Protein AF-C5C1Q8-F1 (afdb_monomer_lite)

pLDDT: mean 80.04, std 15.02, range [38.69, 93.94]

Secondary structure (DSSP, 8-state):
---------SHHHHHHHHHHHHHHHHHHHHHHTHHHHHTT-S-HHHHHHHHHHHHH-HHHHHHHHHHHHHHHHHHHHT-----HHHHHHHHHHHHHS------PPP-

Structure (mmCIF, N/CA/C/O backbone):
data_AF-C5C1Q8-F1
#
_entry.id   AF-C5C1Q8-F1
#
loop_
_atom_site.group_PDB
_atom_site.id
_atom_site.type_symbol
_atom_site.label_atom_id
_atom_site.label_alt_id
_atom_site.label_comp_id
_atom_site.label_asym_id
_atom_site.label_entity_id
_atom_site.label_seq_id
_atom_site.pdbx_PDB_ins_code
_atom_site.Cartn_x
_atom_site.Cartn_y
_atom_site.Cartn_z
_atom_site.occupancy
_atom_site.B_iso_or_equiv
_atom_site.auth_seq_id
_atom_site.auth_comp_id
_atom_site.auth_asym_id
_atom_site.auth_atom_id
_at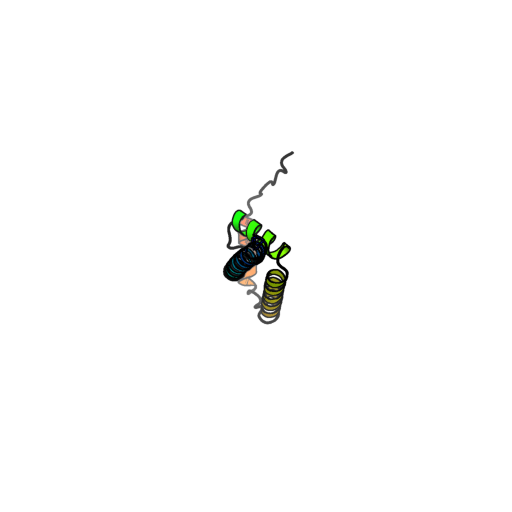om_site.pdbx_PDB_model_num
ATOM 1 N N . MET A 1 1 ? 48.022 -21.053 -45.853 1.00 38.69 1 MET A N 1
ATOM 2 C CA . MET A 1 1 ? 47.145 -19.954 -46.302 1.00 38.69 1 MET A CA 1
ATOM 3 C C . MET A 1 1 ? 45.974 -19.896 -45.348 1.00 38.69 1 MET A C 1
ATOM 5 O O . MET A 1 1 ? 45.381 -20.928 -45.069 1.00 38.69 1 MET A O 1
ATOM 9 N N . SER A 1 2 ? 45.788 -18.724 -44.757 1.00 44.97 2 SER A N 1
ATOM 10 C CA . SER A 1 2 ? 44.978 -18.449 -43.576 1.00 44.97 2 SER A CA 1
ATOM 11 C C . SER A 1 2 ? 43.494 -18.320 -43.901 1.00 44.97 2 SER A C 1
ATOM 13 O O . SER A 1 2 ? 43.140 -17.641 -44.859 1.00 44.97 2 SER A O 1
ATOM 15 N N . THR A 1 3 ? 42.646 -18.825 -43.013 1.00 54.03 3 THR A N 1
ATOM 16 C CA . THR A 1 3 ? 41.419 -18.114 -42.639 1.00 54.03 3 THR A CA 1
ATOM 17 C C . THR A 1 3 ? 41.381 -18.047 -41.113 1.00 54.03 3 THR A C 1
ATOM 19 O O . THR A 1 3 ? 41.427 -19.105 -40.476 1.00 54.03 3 THR A O 1
ATOM 22 N N . PRO A 1 4 ? 41.376 -16.846 -40.514 1.00 53.03 4 PRO A N 1
ATOM 23 C CA . PRO A 1 4 ? 41.256 -16.688 -39.076 1.00 53.03 4 PRO A CA 1
ATOM 24 C C . PRO A 1 4 ? 39.827 -17.007 -38.630 1.00 53.03 4 PRO A C 1
ATOM 26 O O . PRO A 1 4 ? 38.844 -16.746 -39.323 1.00 53.03 4 PRO A O 1
ATOM 29 N N . ARG A 1 5 ? 39.757 -17.640 -37.465 1.00 51.28 5 ARG A N 1
ATOM 30 C CA . ARG A 1 5 ? 38.553 -17.919 -36.696 1.00 51.28 5 ARG A CA 1
ATOM 31 C C . ARG A 1 5 ? 38.362 -16.729 -35.762 1.00 51.28 5 ARG A C 1
ATOM 33 O O . ARG A 1 5 ? 38.921 -16.744 -34.674 1.00 51.28 5 ARG A O 1
ATOM 40 N N . ASP A 1 6 ? 37.610 -15.723 -36.189 1.00 46.41 6 ASP A N 1
ATOM 41 C CA . ASP A 1 6 ? 37.227 -14.607 -35.323 1.00 46.41 6 ASP A CA 1
ATOM 42 C C . ASP A 1 6 ? 35.779 -14.813 -34.873 1.00 46.41 6 ASP A C 1
ATOM 44 O O . ASP A 1 6 ? 34.823 -14.637 -35.628 1.00 46.41 6 ASP A O 1
ATOM 48 N N . GLY A 1 7 ? 35.655 -15.308 -33.640 1.00 48.75 7 GLY A N 1
ATOM 49 C CA . GLY A 1 7 ? 34.397 -15.455 -32.925 1.00 48.75 7 GLY A CA 1
ATOM 50 C C . GLY A 1 7 ? 33.876 -14.088 -32.503 1.00 48.75 7 GLY A C 1
ATOM 51 O O . GLY A 1 7 ? 34.465 -13.426 -31.657 1.00 48.75 7 GLY A O 1
ATOM 52 N N . ALA A 1 8 ? 32.761 -13.684 -33.097 1.00 48.38 8 ALA A N 1
ATOM 53 C CA . ALA A 1 8 ? 31.908 -12.613 -32.609 1.00 48.38 8 ALA A CA 1
ATOM 54 C C . ALA A 1 8 ? 30.585 -13.272 -32.196 1.00 48.38 8 ALA A C 1
ATOM 56 O O . ALA A 1 8 ? 29.750 -13.564 -33.050 1.00 48.38 8 ALA A O 1
ATOM 57 N N . GLY A 1 9 ? 30.434 -13.613 -30.916 1.00 49.19 9 GLY A N 1
ATOM 58 C CA . GLY A 1 9 ? 29.230 -14.308 -30.440 1.00 49.19 9 GLY A CA 1
ATOM 59 C C . GLY A 1 9 ? 29.115 -14.544 -28.933 1.00 49.19 9 GLY A C 1
ATOM 60 O O . GLY A 1 9 ? 28.042 -14.936 -28.485 1.00 49.19 9 GLY A O 1
ATOM 61 N N . ASP A 1 10 ? 30.162 -14.282 -28.144 1.00 50.12 10 ASP A N 1
ATOM 62 C CA . ASP A 1 10 ? 30.193 -14.667 -26.723 1.00 50.12 10 ASP A CA 1
ATOM 63 C C . ASP A 1 10 ? 29.911 -13.496 -25.749 1.00 50.12 10 ASP A C 1
ATOM 65 O O . ASP A 1 10 ? 29.560 -13.720 -24.591 1.00 50.12 10 ASP A O 1
ATOM 69 N N . ASP A 1 11 ? 29.988 -12.240 -26.210 1.00 56.00 11 ASP A N 1
ATOM 70 C CA . ASP A 1 11 ? 29.839 -11.049 -25.353 1.00 56.00 11 ASP A CA 1
ATOM 71 C C . ASP A 1 11 ? 28.375 -10.627 -25.103 1.00 56.00 11 ASP A C 1
ATOM 73 O O . ASP A 1 11 ? 28.050 -10.076 -24.048 1.00 56.00 11 ASP A O 1
ATOM 77 N N . GLU A 1 12 ? 27.454 -10.907 -26.035 1.00 54.72 12 GLU A N 1
ATOM 78 C CA . GLU A 1 12 ? 26.036 -10.518 -25.903 1.00 54.72 12 GLU A CA 1
ATOM 79 C C . GLU A 1 12 ? 25.327 -11.328 -24.804 1.00 54.72 12 GLU A C 1
ATOM 81 O O . GLU A 1 12 ? 24.594 -10.778 -23.974 1.00 54.72 12 GLU A O 1
ATOM 86 N N . ALA A 1 13 ? 25.609 -12.633 -24.742 1.00 59.56 13 ALA A N 1
ATOM 87 C CA . ALA A 1 13 ? 25.057 -13.536 -23.736 1.00 59.56 13 ALA A CA 1
ATOM 88 C C . ALA A 1 13 ? 25.518 -13.167 -22.314 1.00 59.56 13 ALA A C 1
ATOM 90 O O . ALA A 1 13 ? 24.723 -13.203 -21.371 1.00 59.56 13 ALA A O 1
ATOM 91 N N . ALA A 1 14 ? 26.778 -12.747 -22.160 1.00 61.69 14 ALA A N 1
ATOM 92 C CA . ALA A 1 14 ? 27.324 -12.302 -20.881 1.00 61.69 14 ALA A CA 1
ATOM 93 C C . ALA A 1 14 ? 26.665 -10.998 -20.386 1.00 61.69 14 ALA A C 1
ATOM 95 O O . ALA A 1 14 ? 26.365 -10.862 -19.196 1.00 61.69 14 ALA A O 1
ATOM 96 N N . LEU A 1 15 ? 26.367 -10.059 -21.292 1.00 61.41 15 LEU A N 1
ATOM 97 C CA . LEU A 1 15 ? 25.714 -8.790 -20.954 1.00 61.41 15 LEU A CA 1
ATOM 98 C C . LEU A 1 15 ? 24.229 -8.969 -20.574 1.00 61.41 15 LEU A C 1
ATOM 100 O O . LEU A 1 15 ? 23.731 -8.305 -19.660 1.00 61.41 15 LEU A O 1
ATOM 104 N N . LEU A 1 16 ? 23.520 -9.890 -21.237 1.00 63.50 16 LEU A N 1
ATOM 105 C CA . LEU A 1 16 ? 22.146 -10.282 -20.892 1.00 63.50 16 LEU A CA 1
ATOM 106 C C . LEU A 1 16 ? 22.074 -10.961 -19.517 1.00 63.50 16 LEU A C 1
ATOM 108 O O . LEU A 1 16 ? 21.204 -10.621 -18.711 1.00 63.50 16 LEU A O 1
ATOM 112 N N . ALA A 1 17 ? 23.028 -11.846 -19.209 1.00 62.22 17 ALA A N 1
ATOM 113 C CA . ALA A 1 17 ? 23.128 -12.487 -17.902 1.00 62.22 17 ALA A CA 1
ATOM 114 C C . ALA A 1 17 ? 23.360 -11.455 -16.779 1.00 62.22 17 ALA A C 1
ATOM 116 O O . ALA A 1 17 ? 22.625 -11.448 -15.792 1.00 62.22 17 ALA A O 1
ATOM 117 N N . ALA A 1 18 ? 24.289 -10.510 -16.956 1.00 61.59 18 ALA A N 1
ATOM 118 C CA . ALA A 1 18 ? 24.556 -9.455 -15.972 1.00 61.59 18 ALA A CA 1
ATOM 119 C C . ALA A 1 18 ? 23.344 -8.533 -15.715 1.00 61.59 18 ALA A C 1
ATOM 121 O O . ALA A 1 18 ? 23.078 -8.149 -14.570 1.00 61.59 18 ALA A O 1
ATOM 122 N N . ARG A 1 19 ? 22.568 -8.210 -16.762 1.00 63.72 19 ARG A N 1
ATOM 123 C CA . ARG A 1 19 ? 21.310 -7.450 -16.636 1.00 63.72 19 ARG A CA 1
ATOM 124 C C . ARG A 1 19 ? 20.237 -8.241 -15.894 1.00 63.72 19 ARG A C 1
ATOM 126 O O . ARG A 1 19 ? 19.557 -7.665 -15.051 1.00 63.72 19 ARG A O 1
ATOM 133 N N . SER A 1 20 ? 20.111 -9.541 -16.164 1.00 61.31 20 SER A N 1
ATOM 134 C CA . SER A 1 20 ? 19.144 -10.402 -15.474 1.00 61.31 20 SER A CA 1
ATOM 135 C C . SER A 1 20 ? 19.452 -10.557 -13.979 1.00 61.31 20 SER A C 1
ATOM 137 O O . SER A 1 20 ? 18.538 -10.460 -13.166 1.00 61.31 20 SER A O 1
ATOM 139 N N . VAL A 1 21 ? 20.735 -10.659 -13.607 1.00 64.44 21 VAL A N 1
ATOM 140 C CA . VAL A 1 21 ? 21.179 -10.704 -12.202 1.00 64.44 21 VAL A CA 1
ATOM 141 C C . VAL A 1 21 ? 20.929 -9.370 -11.500 1.00 64.44 21 VAL A C 1
ATOM 143 O O . VAL A 1 21 ? 20.428 -9.343 -10.381 1.00 64.44 21 VAL A O 1
ATOM 146 N N . SER A 1 22 ? 21.213 -8.248 -12.166 1.00 63.38 22 SER A N 1
ATOM 147 C CA . SER A 1 22 ? 20.952 -6.917 -11.599 1.00 63.38 22 SER A CA 1
ATOM 148 C C . SER A 1 22 ? 19.453 -6.660 -11.408 1.00 63.38 22 SER A C 1
ATOM 150 O O . SER A 1 22 ? 19.055 -6.110 -10.384 1.00 63.38 22 SER A O 1
ATOM 152 N N . ALA A 1 23 ? 18.615 -7.103 -12.352 1.00 71.19 23 ALA A N 1
ATOM 153 C CA . ALA A 1 23 ? 17.161 -7.053 -12.221 1.00 71.19 23 ALA A CA 1
ATOM 154 C C . ALA A 1 23 ? 16.663 -7.943 -11.070 1.00 71.19 23 ALA A C 1
ATOM 156 O O . ALA A 1 23 ? 15.810 -7.515 -10.300 1.00 71.19 23 ALA A O 1
ATOM 157 N N . GLN A 1 24 ? 17.235 -9.138 -10.897 1.00 72.38 24 GLN A N 1
ATOM 158 C CA . GLN A 1 24 ? 16.918 -10.030 -9.776 1.00 72.38 24 GLN A CA 1
ATOM 159 C C . GLN A 1 24 ? 17.290 -9.409 -8.426 1.00 72.38 24 GLN A C 1
ATOM 161 O O . GLN A 1 24 ? 16.466 -9.421 -7.520 1.00 72.38 24 GLN A O 1
ATOM 166 N N . CYS A 1 25 ? 18.472 -8.796 -8.298 1.00 72.19 25 CYS A N 1
ATOM 167 C CA . CYS A 1 25 ? 18.852 -8.077 -7.079 1.00 72.19 25 CYS A CA 1
ATOM 168 C C . CYS A 1 25 ? 17.903 -6.908 -6.773 1.00 72.19 25 CYS A C 1
ATOM 170 O O . CYS A 1 25 ? 17.524 -6.725 -5.619 1.00 72.19 25 CYS A O 1
ATOM 172 N N . GLN A 1 26 ? 17.480 -6.154 -7.794 1.00 81.81 26 GLN A N 1
ATOM 173 C CA . GLN A 1 26 ? 16.517 -5.060 -7.628 1.00 81.81 26 GLN A CA 1
ATOM 174 C C . GLN A 1 26 ? 15.128 -5.562 -7.211 1.00 81.81 26 GLN A C 1
ATOM 176 O O . GLN A 1 26 ? 14.484 -4.922 -6.386 1.00 81.81 26 GLN A O 1
ATOM 181 N N . CYS A 1 27 ? 14.686 -6.716 -7.723 1.00 90.62 27 CYS A N 1
ATOM 182 C CA . CYS A 1 27 ? 13.424 -7.337 -7.311 1.00 90.62 27 CYS A CA 1
ATOM 183 C C . CYS A 1 27 ? 13.480 -7.816 -5.856 1.00 90.62 27 CYS A C 1
ATOM 185 O O . CYS A 1 27 ? 12.526 -7.615 -5.111 1.00 90.62 27 CYS A O 1
ATOM 187 N N . THR A 1 28 ? 14.592 -8.423 -5.428 1.00 89.38 28 THR A N 1
ATOM 188 C CA . THR A 1 28 ? 14.765 -8.852 -4.032 1.00 89.38 28 THR A CA 1
ATOM 189 C C . THR A 1 28 ? 14.714 -7.659 -3.080 1.00 89.38 28 THR A C 1
ATOM 191 O O . THR A 1 28 ? 13.954 -7.686 -2.118 1.00 89.38 28 THR A O 1
ATOM 194 N N . GLU A 1 29 ? 15.445 -6.581 -3.385 1.00 88.31 29 GLU A N 1
ATOM 195 C CA . GLU A 1 29 ? 15.414 -5.352 -2.580 1.00 88.31 29 GLU A CA 1
ATOM 196 C C . GLU A 1 29 ? 14.009 -4.722 -2.554 1.00 88.31 29 GLU A C 1
ATOM 198 O O . GLU A 1 29 ? 13.555 -4.238 -1.516 1.00 88.31 29 GLU A O 1
ATOM 203 N N . ALA A 1 30 ? 13.299 -4.742 -3.686 1.00 89.50 30 ALA A N 1
ATOM 204 C CA . ALA A 1 30 ? 11.934 -4.238 -3.776 1.00 89.50 30 ALA A CA 1
ATOM 205 C C . ALA A 1 30 ? 10.960 -5.025 -2.888 1.00 89.50 30 ALA A C 1
ATOM 207 O O . ALA A 1 30 ? 10.128 -4.421 -2.214 1.00 89.50 30 ALA A O 1
ATOM 208 N N . LEU A 1 31 ? 11.084 -6.354 -2.858 1.00 89.50 31 LEU A N 1
ATOM 209 C CA . LEU A 1 31 ? 10.263 -7.225 -2.016 1.00 89.50 31 LEU A CA 1
ATOM 210 C C . LEU A 1 31 ? 10.568 -7.038 -0.524 1.00 89.50 31 LEU A C 1
ATOM 212 O O . LEU A 1 31 ? 9.642 -7.001 0.277 1.00 89.50 31 LEU A O 1
ATOM 216 N N . GLU A 1 32 ? 11.835 -6.854 -0.147 1.00 91.31 32 GLU A N 1
ATOM 217 C CA . GLU A 1 32 ? 12.222 -6.571 1.245 1.00 91.31 32 GLU A CA 1
ATOM 218 C C . GLU A 1 32 ? 11.641 -5.246 1.762 1.00 91.31 32 GLU A C 1
ATOM 220 O O . GLU A 1 32 ? 11.309 -5.127 2.939 1.00 91.31 32 GLU A O 1
ATOM 225 N N . LYS A 1 33 ? 11.500 -4.246 0.883 1.00 91.19 33 LYS A N 1
ATOM 226 C CA . LYS A 1 33 ? 10.968 -2.913 1.220 1.00 91.19 33 LYS A CA 1
ATOM 227 C C . LYS A 1 33 ? 9.458 -2.774 1.016 1.00 91.19 33 LYS A C 1
ATOM 229 O O . LYS A 1 33 ? 8.898 -1.718 1.319 1.00 91.19 33 LYS A O 1
ATOM 234 N N . LEU A 1 34 ? 8.798 -3.807 0.497 1.00 92.50 34 LEU A N 1
ATOM 235 C CA . LEU A 1 34 ? 7.391 -3.761 0.115 1.00 92.50 34 LEU A CA 1
ATOM 236 C C . LEU A 1 34 ? 6.479 -3.483 1.315 1.00 92.50 34 LEU A C 1
ATOM 238 O O . LEU A 1 34 ? 5.616 -2.613 1.228 1.00 92.50 34 LEU A O 1
ATOM 242 N N . GLU A 1 35 ? 6.703 -4.144 2.452 1.00 91.56 35 GLU A N 1
ATOM 243 C CA . GLU A 1 35 ? 5.875 -3.951 3.650 1.00 91.56 35 GLU A CA 1
ATOM 244 C C . GLU A 1 35 ? 5.959 -2.505 4.167 1.00 91.56 35 GLU A C 1
ATOM 246 O O . GLU A 1 35 ? 4.936 -1.853 4.374 1.00 91.56 35 GLU A O 1
ATOM 251 N N . THR A 1 36 ? 7.177 -1.961 4.275 1.00 93.06 36 THR A N 1
ATOM 252 C CA . THR A 1 36 ? 7.431 -0.572 4.696 1.00 93.06 36 THR A CA 1
ATOM 253 C C . THR A 1 36 ? 6.784 0.439 3.749 1.00 93.06 36 THR A C 1
ATOM 255 O O . THR A 1 36 ? 6.274 1.476 4.178 1.00 93.06 36 THR A O 1
ATOM 258 N N . PHE A 1 37 ? 6.771 0.138 2.449 1.00 92.69 37 PHE A N 1
ATOM 259 C CA . PHE A 1 37 ? 6.069 0.942 1.456 1.00 92.69 37 PHE A CA 1
ATOM 260 C C . PHE A 1 37 ? 4.548 0.889 1.629 1.00 92.69 37 PHE A C 1
ATOM 262 O O . PHE A 1 37 ? 3.902 1.938 1.613 1.00 92.69 37 PHE A O 1
ATOM 269 N N . LEU A 1 38 ? 3.971 -0.299 1.840 1.00 91.00 38 LEU A N 1
ATOM 270 C CA . LEU A 1 38 ? 2.529 -0.465 2.052 1.00 91.00 38 LEU A CA 1
ATOM 271 C C . LEU A 1 38 ? 2.041 0.218 3.337 1.00 91.00 38 LEU A C 1
ATOM 273 O O . LEU A 1 38 ? 0.918 0.728 3.370 1.00 91.00 38 LEU A O 1
ATOM 277 N N . ASP A 1 39 ? 2.889 0.281 4.362 1.00 91.94 39 ASP A N 1
ATOM 278 C CA . ASP A 1 39 ? 2.604 0.970 5.624 1.00 91.94 39 ASP A CA 1
ATOM 279 C C . ASP A 1 39 ? 2.924 2.477 5.589 1.00 91.94 39 ASP A C 1
ATOM 28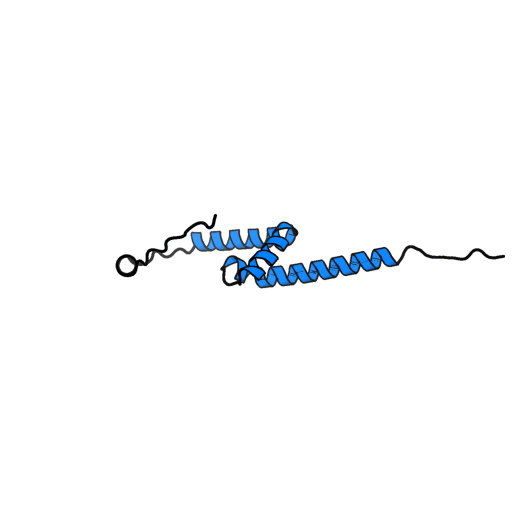1 O O . ASP A 1 39 ? 2.632 3.198 6.541 1.00 91.94 39 ASP A O 1
ATOM 285 N N . SER A 1 40 ? 3.413 2.996 4.453 1.00 90.06 40 SER A N 1
ATOM 286 C CA . SER A 1 40 ? 3.803 4.407 4.275 1.00 90.06 40 SER A CA 1
ATOM 287 C C 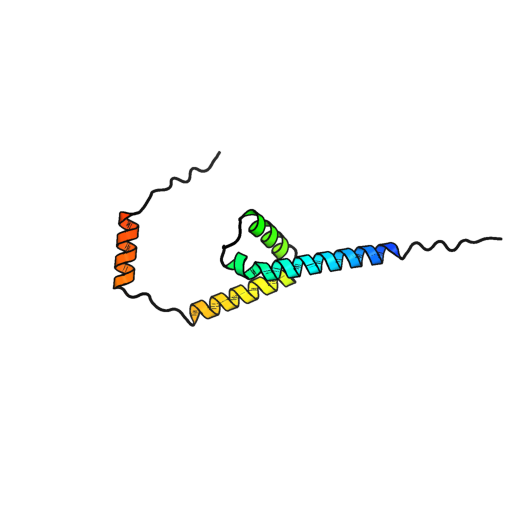. SER A 1 40 ? 4.891 4.872 5.255 1.00 90.06 40 SER A C 1
ATOM 289 O O . SER A 1 40 ? 4.967 6.050 5.598 1.00 90.06 40 SER A O 1
ATOM 291 N N . GLU A 1 41 ? 5.753 3.954 5.691 1.00 93.44 41 GLU A N 1
ATOM 292 C CA . GLU A 1 41 ? 6.842 4.209 6.645 1.00 93.44 41 GLU A CA 1
ATOM 293 C C . GLU A 1 41 ? 8.182 4.505 5.952 1.00 93.44 41 GLU A C 1
ATOM 295 O O . GLU A 1 41 ? 9.235 4.559 6.586 1.00 93.44 41 GLU A O 1
ATOM 300 N N . MET A 1 42 ? 8.160 4.701 4.633 1.00 90.81 42 MET A N 1
ATOM 301 C CA . MET A 1 42 ? 9.347 4.940 3.819 1.00 90.81 42 MET A CA 1
ATOM 302 C C . MET A 1 42 ? 9.418 6.400 3.353 1.00 90.81 42 MET A C 1
ATOM 304 O O . MET A 1 42 ? 8.395 7.049 3.140 1.00 90.81 42 MET A O 1
ATOM 308 N N . GLY A 1 43 ? 10.634 6.925 3.176 1.00 91.38 43 GLY A N 1
ATOM 309 C CA . GLY A 1 43 ? 10.836 8.278 2.651 1.00 91.38 43 GLY A CA 1
ATOM 310 C C . GLY A 1 43 ? 10.315 8.430 1.216 1.00 91.38 43 GLY A C 1
ATOM 311 O O . GLY A 1 43 ? 10.387 7.488 0.429 1.00 91.38 43 GLY A O 1
ATOM 312 N N . GLU A 1 44 ? 9.833 9.626 0.859 1.00 89.25 44 GLU A N 1
ATOM 313 C CA . GLU A 1 44 ? 9.185 9.902 -0.440 1.00 89.25 44 GLU A CA 1
ATOM 314 C C . GLU A 1 44 ? 10.045 9.485 -1.645 1.00 89.25 44 GLU A C 1
ATOM 316 O O . GLU A 1 44 ? 9.556 8.825 -2.558 1.00 89.25 44 GLU A O 1
ATOM 321 N N . LEU A 1 45 ? 11.349 9.782 -1.614 1.00 88.50 45 LEU A N 1
ATOM 322 C CA . LEU A 1 45 ? 12.278 9.434 -2.696 1.00 88.50 45 LEU A CA 1
ATOM 323 C C . LEU A 1 45 ? 12.400 7.919 -2.910 1.00 88.50 45 LEU A C 1
ATOM 325 O O . LEU A 1 45 ? 12.439 7.448 -4.047 1.00 88.50 45 LEU A O 1
ATOM 329 N N . ASP A 1 46 ? 12.464 7.147 -1.827 1.00 87.50 46 ASP A N 1
ATOM 330 C CA . ASP A 1 46 ? 12.549 5.689 -1.912 1.00 87.50 46 ASP A CA 1
ATOM 331 C C . ASP A 1 46 ? 11.200 5.083 -2.315 1.00 87.50 46 ASP A C 1
ATOM 333 O O . ASP A 1 46 ? 11.160 4.107 -3.067 1.00 87.50 46 ASP A O 1
ATOM 337 N N . ALA A 1 47 ? 10.092 5.699 -1.890 1.00 91.06 47 ALA A N 1
ATOM 338 C CA . ALA A 1 47 ? 8.748 5.290 -2.280 1.00 91.06 47 ALA A CA 1
ATOM 339 C C . ALA A 1 47 ? 8.519 5.475 -3.784 1.00 91.06 47 ALA A C 1
ATOM 341 O O . ALA A 1 47 ? 7.951 4.595 -4.431 1.00 91.06 47 ALA A O 1
ATOM 342 N N . ASP A 1 48 ? 9.009 6.570 -4.363 1.00 91.56 48 ASP A N 1
ATOM 343 C CA . ASP A 1 48 ? 8.915 6.828 -5.800 1.00 91.56 48 ASP A CA 1
ATOM 344 C C . ASP A 1 48 ? 9.765 5.851 -6.623 1.00 91.56 48 ASP A C 1
ATOM 346 O O . ASP A 1 48 ? 9.317 5.344 -7.659 1.00 91.56 48 ASP A O 1
ATOM 350 N N . ARG A 1 49 ? 10.972 5.525 -6.144 1.00 90.06 49 ARG A N 1
ATOM 351 C CA . ARG A 1 49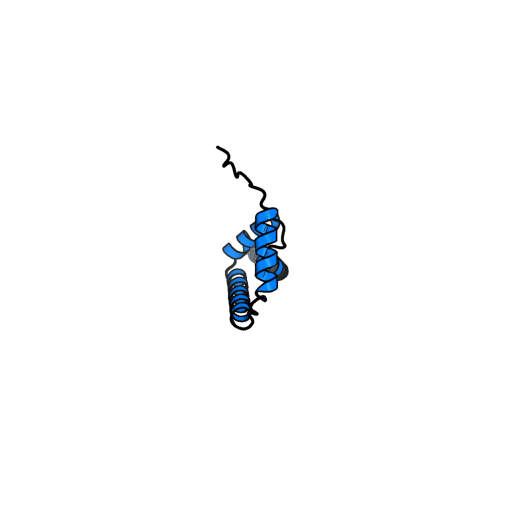 ? 11.835 4.516 -6.780 1.00 90.06 49 ARG A CA 1
ATOM 352 C C . ARG A 1 49 ? 11.183 3.139 -6.779 1.00 90.06 49 ARG A C 1
ATOM 354 O O . ARG A 1 49 ? 11.173 2.475 -7.814 1.00 90.06 49 ARG A O 1
ATOM 361 N N . LEU A 1 50 ? 10.622 2.726 -5.643 1.00 90.56 50 LEU A N 1
ATOM 362 C CA . LEU A 1 50 ? 9.945 1.439 -5.534 1.00 90.56 50 LEU A CA 1
ATOM 363 C C . LEU A 1 50 ? 8.679 1.396 -6.395 1.00 90.56 50 LEU A C 1
ATOM 365 O O . LEU A 1 50 ? 8.458 0.409 -7.089 1.00 90.56 50 LEU A O 1
ATOM 369 N N . ARG A 1 51 ? 7.898 2.482 -6.439 1.00 90.81 51 ARG A N 1
ATOM 370 C CA . ARG A 1 51 ? 6.717 2.587 -7.310 1.00 90.81 51 ARG A CA 1
ATOM 371 C C . ARG A 1 51 ? 7.083 2.420 -8.782 1.00 90.81 51 ARG A C 1
ATOM 373 O O . ARG A 1 51 ? 6.462 1.623 -9.475 1.00 90.81 51 ARG A O 1
ATOM 380 N N . THR A 1 52 ? 8.143 3.094 -9.224 1.00 90.88 52 THR A N 1
ATOM 381 C CA . THR A 1 52 ? 8.663 2.956 -10.594 1.00 90.88 52 THR A CA 1
ATOM 382 C C . THR A 1 52 ? 9.062 1.508 -10.896 1.00 90.88 52 THR A C 1
ATOM 384 O O . THR A 1 52 ? 8.804 1.005 -11.987 1.00 90.88 52 THR A O 1
ATOM 387 N N . HIS A 1 53 ? 9.674 0.814 -9.931 1.00 90.62 53 HIS A N 1
ATOM 388 C CA . HIS A 1 53 ? 10.026 -0.596 -10.089 1.00 90.62 53 HIS A CA 1
ATOM 389 C C . HIS A 1 53 ? 8.789 -1.498 -10.183 1.00 90.62 53 HIS A C 1
ATOM 391 O O . HIS A 1 53 ? 8.741 -2.346 -11.068 1.00 90.62 53 HIS A O 1
ATOM 397 N N . LEU A 1 54 ? 7.781 -1.299 -9.327 1.00 90.38 54 LEU A N 1
ATOM 398 C CA . LEU A 1 54 ? 6.523 -2.054 -9.375 1.00 90.38 54 LEU A CA 1
ATOM 399 C C . LEU A 1 54 ? 5.801 -1.873 -10.718 1.00 90.38 54 LEU A C 1
ATOM 401 O O . LEU A 1 54 ? 5.291 -2.839 -11.272 1.00 90.38 54 LEU A O 1
ATOM 405 N N . GLU A 1 55 ? 5.807 -0.665 -11.282 1.00 89.06 55 GLU A N 1
ATOM 406 C CA . GLU A 1 55 ? 5.210 -0.389 -12.597 1.00 89.06 55 GLU A CA 1
ATOM 407 C C . GLU A 1 55 ? 5.975 -1.047 -13.757 1.00 89.06 55 GLU A C 1
ATOM 409 O O . GLU A 1 55 ? 5.378 -1.419 -14.766 1.00 89.06 55 GLU A O 1
ATOM 414 N N . ALA A 1 56 ? 7.294 -1.205 -13.623 1.00 87.88 56 ALA A N 1
ATOM 415 C CA . ALA A 1 56 ? 8.145 -1.818 -14.640 1.00 87.88 56 ALA A CA 1
ATOM 416 C C . ALA A 1 56 ? 8.281 -3.347 -14.499 1.00 87.88 56 ALA A C 1
ATOM 418 O O . ALA A 1 56 ? 8.788 -3.998 -15.415 1.00 87.88 56 ALA A O 1
ATOM 419 N N . CYS A 1 57 ? 7.872 -3.919 -13.361 1.00 91.44 57 CYS A N 1
ATOM 420 C CA . CYS A 1 57 ? 8.130 -5.307 -12.988 1.00 91.44 57 CYS A CA 1
ATOM 421 C C . CYS A 1 57 ? 6.837 -6.027 -12.574 1.00 91.44 57 CYS A C 1
ATOM 423 O O . CYS A 1 57 ? 6.422 -5.989 -11.414 1.00 91.44 57 CYS A O 1
ATOM 425 N N . GLU A 1 58 ? 6.242 -6.751 -13.525 1.00 87.75 58 GLU A N 1
ATOM 426 C CA . GLU A 1 58 ? 5.027 -7.555 -13.334 1.00 87.75 58 GLU A CA 1
ATOM 427 C C . GLU A 1 58 ? 5.070 -8.507 -12.117 1.00 87.75 58 GLU A C 1
ATOM 429 O O . GLU A 1 58 ? 4.136 -8.462 -11.318 1.00 87.75 58 GLU A O 1
ATOM 434 N N . PRO A 1 59 ? 6.137 -9.297 -11.861 1.00 88.44 59 PRO A N 1
ATOM 435 C CA . PRO A 1 59 ? 6.145 -10.196 -10.702 1.00 88.44 59 PRO A CA 1
ATOM 436 C C . PRO A 1 59 ? 6.163 -9.453 -9.357 1.00 88.44 59 PRO A C 1
ATOM 438 O O . PRO A 1 59 ? 5.577 -9.924 -8.381 1.00 88.44 59 PRO A O 1
ATOM 441 N N . CYS A 1 60 ? 6.808 -8.285 -9.279 1.00 90.56 60 CYS A N 1
ATOM 442 C CA . CYS A 1 60 ? 6.795 -7.478 -8.058 1.00 90.56 60 CYS A CA 1
ATOM 443 C C . CYS A 1 60 ? 5.431 -6.806 -7.849 1.00 90.56 60 CYS A C 1
ATOM 445 O O . CYS A 1 60 ? 4.966 -6.716 -6.712 1.00 90.56 60 CYS A O 1
ATOM 447 N N . LEU A 1 61 ? 4.762 -6.395 -8.931 1.00 91.38 61 LEU A N 1
ATOM 448 C CA . LEU A 1 61 ? 3.393 -5.887 -8.877 1.00 91.38 61 LEU A CA 1
ATOM 449 C C . LEU A 1 61 ? 2.412 -6.956 -8.376 1.00 91.38 61 LEU A C 1
ATOM 451 O O . LEU A 1 61 ? 1.605 -6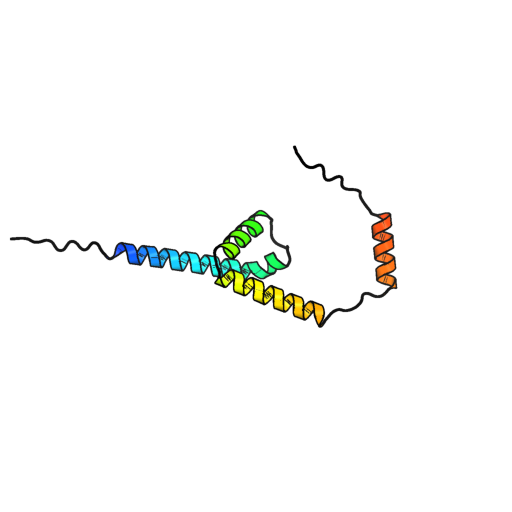.685 -7.488 1.00 91.38 61 LEU A O 1
ATOM 455 N N . GLU A 1 62 ? 2.515 -8.186 -8.881 1.00 91.88 62 GLU A N 1
ATOM 456 C CA . GLU A 1 62 ? 1.678 -9.302 -8.430 1.00 91.88 62 GLU A CA 1
ATOM 457 C C . GLU A 1 62 ? 1.863 -9.610 -6.937 1.00 91.88 62 GLU A C 1
ATOM 459 O O . GLU A 1 62 ? 0.880 -9.864 -6.228 1.00 91.88 62 GLU A O 1
ATOM 464 N N . ALA A 1 63 ? 3.107 -9.561 -6.448 1.00 90.44 63 ALA A N 1
ATOM 465 C CA . ALA A 1 63 ? 3.421 -9.738 -5.034 1.00 90.44 63 ALA A CA 1
ATOM 466 C C . ALA A 1 63 ? 2.789 -8.633 -4.170 1.00 90.44 63 ALA A C 1
ATOM 468 O O . ALA A 1 63 ? 2.110 -8.939 -3.185 1.00 90.44 63 ALA A O 1
ATOM 469 N N . ALA A 1 64 ? 2.929 -7.368 -4.581 1.00 92.00 64 ALA A N 1
ATOM 470 C CA . ALA A 1 64 ? 2.304 -6.225 -3.916 1.00 92.00 64 ALA A CA 1
ATOM 471 C C . ALA A 1 64 ? 0.775 -6.358 -3.854 1.00 92.00 64 ALA A C 1
ATOM 473 O O . ALA A 1 64 ? 0.167 -6.180 -2.795 1.00 92.00 64 ALA A O 1
ATOM 474 N N . ASP A 1 65 ? 0.144 -6.745 -4.961 1.00 92.62 65 ASP A N 1
ATOM 475 C CA . ASP A 1 65 ? -1.300 -6.947 -5.032 1.00 92.62 65 ASP A CA 1
ATOM 476 C C . ASP A 1 65 ? -1.780 -8.091 -4.131 1.00 92.62 65 ASP A C 1
ATOM 478 O O . ASP A 1 65 ? -2.839 -8.000 -3.499 1.00 92.62 65 ASP A O 1
ATOM 482 N N . LEU A 1 66 ? -1.035 -9.200 -4.078 1.00 93.94 66 LEU A N 1
ATOM 483 C CA . LEU A 1 66 ? -1.342 -10.315 -3.184 1.00 93.94 66 LEU A CA 1
ATOM 484 C C . LEU A 1 66 ? -1.316 -9.862 -1.725 1.00 93.94 66 LEU A C 1
ATOM 486 O O . LEU A 1 66 ? -2.260 -10.140 -0.980 1.00 93.94 66 LEU A O 1
ATOM 490 N N . GLU A 1 67 ? -0.275 -9.138 -1.335 1.00 93.38 67 GLU A N 1
ATOM 491 C CA . GLU A 1 67 ? -0.130 -8.657 0.029 1.00 93.38 67 GLU A CA 1
ATOM 492 C C . GLU A 1 67 ? -1.224 -7.647 0.396 1.00 93.38 67 GLU A C 1
ATOM 494 O O . GLU A 1 67 ? -1.864 -7.769 1.443 1.00 93.38 67 GLU A O 1
ATOM 499 N N . GLN A 1 68 ? -1.551 -6.721 -0.507 1.00 93.69 68 GLN A N 1
ATOM 500 C CA . GLN A 1 68 ? -2.653 -5.773 -0.336 1.00 93.69 68 GLN A CA 1
ATOM 501 C C . GLN A 1 68 ? -3.996 -6.497 -0.148 1.00 93.69 68 GLN A C 1
ATOM 503 O O . GLN A 1 68 ? -4.802 -6.141 0.721 1.00 93.69 68 GLN A O 1
ATOM 508 N N . ARG A 1 69 ? -4.254 -7.543 -0.944 1.00 93.94 69 ARG A N 1
ATOM 509 C CA . ARG A 1 69 ? -5.455 -8.386 -0.816 1.00 93.94 69 ARG A CA 1
ATOM 510 C C . ARG A 1 69 ? -5.493 -9.106 0.530 1.00 93.94 69 ARG A C 1
ATOM 512 O O . ARG A 1 69 ? -6.550 -9.120 1.166 1.00 93.94 69 ARG A O 1
ATOM 519 N N . LEU A 1 70 ? -4.364 -9.642 0.987 1.00 93.69 70 LEU A N 1
ATOM 520 C CA . LEU A 1 70 ? -4.249 -10.295 2.289 1.00 93.69 70 LEU A CA 1
ATOM 521 C C . LEU A 1 70 ? -4.503 -9.307 3.437 1.00 93.69 70 LEU A C 1
ATOM 523 O O . LEU A 1 70 ? -5.358 -9.564 4.286 1.00 93.69 70 LEU A O 1
ATOM 527 N N . ARG A 1 71 ? -3.844 -8.143 3.426 1.00 91.75 71 ARG A N 1
ATOM 528 C CA . ARG A 1 71 ? -4.040 -7.064 4.411 1.00 91.75 71 ARG A CA 1
ATOM 529 C C . ARG A 1 71 ? -5.506 -6.624 4.465 1.00 91.75 71 ARG A C 1
ATOM 531 O O . ARG A 1 71 ? -6.075 -6.468 5.546 1.00 91.75 71 ARG A O 1
ATOM 538 N N . ASN A 1 72 ? -6.160 -6.496 3.310 1.00 90.69 72 ASN A N 1
ATOM 539 C CA . ASN A 1 72 ? -7.586 -6.175 3.229 1.00 90.69 72 ASN A CA 1
ATOM 540 C C . ASN A 1 72 ? -8.483 -7.272 3.814 1.00 90.69 72 ASN A C 1
ATOM 542 O O . ASN A 1 72 ? -9.464 -6.959 4.493 1.00 90.69 72 ASN A O 1
ATOM 546 N N . LEU A 1 73 ? -8.167 -8.545 3.571 1.00 92.81 73 LEU A N 1
ATOM 547 C CA . LEU A 1 73 ? -8.906 -9.668 4.145 1.00 92.81 73 LEU A CA 1
ATOM 548 C C . LEU A 1 73 ? -8.800 -9.671 5.674 1.00 92.81 73 LEU A C 1
ATOM 550 O O . LEU A 1 73 ? -9.825 -9.747 6.352 1.00 92.81 73 LEU A O 1
ATOM 554 N N . VAL A 1 74 ? -7.586 -9.511 6.209 1.00 90.81 74 VAL A N 1
ATOM 555 C CA . VAL A 1 74 ? -7.335 -9.446 7.658 1.00 90.81 74 VAL A CA 1
ATOM 556 C C . VAL A 1 74 ? -8.094 -8.280 8.288 1.00 90.81 74 VAL A C 1
ATOM 558 O O . VAL A 1 74 ? -8.800 -8.477 9.274 1.00 90.81 74 VAL A O 1
ATOM 561 N N . ARG A 1 75 ? -8.040 -7.085 7.684 1.00 88.25 75 ARG A N 1
ATOM 562 C CA . ARG A 1 75 ? -8.790 -5.911 8.167 1.00 88.25 75 ARG A CA 1
ATOM 563 C C . ARG A 1 75 ? -10.300 -6.147 8.210 1.00 88.25 75 ARG A C 1
ATOM 565 O O . ARG A 1 75 ? -10.962 -5.645 9.110 1.00 88.25 75 ARG A O 1
ATOM 572 N N . ARG A 1 76 ? -10.860 -6.891 7.251 1.00 85.12 76 ARG A N 1
ATOM 573 C CA . ARG A 1 76 ? -12.296 -7.225 7.237 1.00 85.12 76 ARG A CA 1
ATOM 574 C C . ARG A 1 76 ? -12.651 -8.246 8.316 1.00 85.12 76 ARG A C 1
ATOM 576 O O . ARG A 1 76 ? -13.651 -8.066 9.009 1.00 85.12 76 ARG A O 1
ATOM 583 N N . ALA A 1 77 ? -11.843 -9.295 8.447 1.00 85.00 77 ALA A N 1
ATOM 584 C CA . ALA A 1 77 ? -12.091 -10.396 9.373 1.00 85.00 77 ALA A CA 1
ATOM 585 C C . ALA A 1 77 ? -11.875 -10.004 10.845 1.00 85.00 77 ALA A C 1
ATOM 587 O O . ALA A 1 77 ? -12.633 -10.438 11.707 1.00 85.00 77 ALA A O 1
ATOM 588 N N . CYS A 1 78 ? -10.884 -9.155 11.125 1.00 78.88 78 CYS A N 1
ATOM 589 C CA . CYS A 1 78 ? -10.453 -8.795 12.476 1.00 78.88 78 CYS A CA 1
ATOM 590 C C . CYS A 1 78 ? -10.594 -7.287 12.723 1.00 78.88 78 CYS A C 1
ATOM 592 O O . CYS A 1 78 ? -9.611 -6.602 13.007 1.00 78.88 78 CYS A O 1
ATOM 594 N N . HIS A 1 79 ? -11.812 -6.754 12.603 1.00 73.50 79 HIS A N 1
ATOM 595 C CA . HIS A 1 79 ? -12.088 -5.375 12.999 1.00 73.50 79 HIS A CA 1
ATOM 596 C C . HIS A 1 79 ? -12.700 -5.343 14.403 1.00 73.50 79 HIS A C 1
ATOM 598 O O . HIS A 1 79 ? -13.761 -5.911 14.647 1.00 73.50 79 HIS A O 1
ATOM 604 N N . GLU A 1 80 ? -12.040 -4.653 15.330 1.00 77.75 80 GLU A N 1
ATOM 605 C CA . GLU A 1 80 ? -12.605 -4.358 16.644 1.00 77.75 80 GLU A CA 1
ATOM 606 C C . GLU A 1 80 ? -13.169 -2.936 16.643 1.00 77.75 80 GLU A C 1
ATOM 608 O O . GLU A 1 80 ? -12.528 -1.969 16.215 1.00 77.75 80 GLU A O 1
ATOM 613 N N . GLN A 1 81 ? -14.415 -2.791 17.090 1.00 78.44 81 GLN A N 1
ATOM 614 C CA . GLN A 1 81 ? -15.048 -1.487 17.153 1.00 78.44 81 GLN A CA 1
ATOM 615 C C . GLN A 1 81 ? -14.554 -0.766 18.412 1.00 78.44 81 GLN A C 1
ATOM 617 O O . GLN A 1 81 ? -14.910 -1.133 19.525 1.00 78.44 81 GLN A O 1
ATOM 622 N N . ALA A 1 82 ? -13.755 0.294 18.234 1.00 80.81 82 ALA A N 1
ATOM 623 C CA . ALA A 1 82 ? -13.313 1.143 19.343 1.00 80.81 82 ALA A CA 1
ATOM 624 C C . ALA A 1 82 ? -14.496 1.542 20.259 1.00 80.81 82 ALA A C 1
ATOM 626 O O . ALA A 1 82 ? -15.528 1.962 19.718 1.00 80.81 82 ALA A O 1
ATOM 627 N N . PRO A 1 83 ? -14.356 1.472 21.597 1.00 88.00 83 PRO A N 1
ATOM 628 C CA . PRO A 1 83 ? -15.425 1.813 22.533 1.00 88.00 83 PRO A CA 1
ATOM 629 C C . PRO A 1 83 ? -15.901 3.262 22.386 1.00 88.00 83 PRO A C 1
ATOM 631 O O . PRO A 1 83 ? -15.097 4.171 22.151 1.00 88.00 83 PRO A O 1
ATOM 634 N N . ASP A 1 84 ? -17.194 3.504 22.601 1.00 87.44 84 ASP A N 1
ATOM 635 C CA . ASP A 1 84 ? -17.807 4.827 22.408 1.00 87.44 84 ASP A CA 1
ATOM 636 C C . ASP A 1 84 ? -17.160 5.924 23.258 1.00 87.44 84 ASP A C 1
ATOM 638 O O . ASP A 1 84 ? -16.946 7.040 22.780 1.00 87.44 84 ASP A O 1
ATOM 642 N N . GLY A 1 85 ? -16.755 5.599 24.490 1.00 90.81 85 GLY A N 1
ATOM 643 C CA . GLY A 1 85 ? -16.044 6.536 25.363 1.00 90.81 85 GLY A CA 1
ATOM 644 C C . GLY A 1 85 ? -14.706 7.004 24.779 1.00 90.81 85 GLY A C 1
ATOM 645 O O . GLY A 1 85 ? -14.356 8.180 24.896 1.00 90.81 85 GLY A O 1
ATOM 646 N N . LEU A 1 86 ? -13.971 6.120 24.093 1.00 88.06 86 LEU A N 1
ATOM 647 C CA . LEU A 1 86 ? -12.725 6.486 23.418 1.00 88.06 86 LEU A CA 1
ATOM 648 C C . LEU A 1 86 ? -13.011 7.344 22.181 1.00 88.06 86 LEU A C 1
ATOM 650 O O . LEU A 1 86 ? -12.364 8.372 21.990 1.00 88.06 86 LEU A O 1
ATOM 654 N N . ARG A 1 87 ? -14.023 6.978 21.381 1.00 89.38 87 ARG A N 1
ATOM 655 C CA . ARG A 1 87 ? -14.435 7.757 20.200 1.00 89.38 87 ARG A CA 1
ATOM 656 C C . ARG A 1 87 ? -14.846 9.177 20.569 1.00 89.38 87 ARG A C 1
ATOM 658 O O . ARG A 1 87 ? -14.435 10.120 19.895 1.00 89.38 87 ARG A O 1
ATOM 665 N N . ALA A 1 88 ? -15.638 9.330 21.630 1.00 91.31 88 ALA A N 1
ATOM 666 C CA . ALA A 1 88 ? -16.067 10.630 22.131 1.00 91.31 88 ALA A CA 1
ATOM 667 C C . ALA A 1 88 ? -14.858 11.487 22.524 1.00 91.31 88 ALA A C 1
ATOM 669 O O . ALA A 1 88 ? -14.719 12.605 22.035 1.00 91.31 88 ALA A O 1
ATOM 670 N N . ARG A 1 89 ? -13.928 10.927 23.310 1.00 91.12 89 ARG A N 1
ATOM 671 C CA . ARG A 1 89 ? -12.695 11.619 23.714 1.00 91.12 89 ARG A CA 1
ATOM 672 C C . ARG A 1 89 ? -11.854 12.055 22.517 1.00 91.12 89 ARG A C 1
ATOM 674 O O . ARG A 1 89 ? -11.458 13.214 22.464 1.00 91.12 89 ARG A O 1
ATOM 681 N N . VAL A 1 90 ? -11.610 11.166 21.552 1.00 90.81 90 VAL A N 1
ATOM 682 C CA . VAL A 1 90 ? -10.829 11.486 20.344 1.00 90.81 90 VAL A CA 1
ATOM 683 C C . VAL A 1 90 ? -11.490 12.614 19.552 1.00 90.81 90 VAL A C 1
ATOM 685 O O . VAL A 1 90 ? -10.822 13.581 19.204 1.00 90.81 90 VAL A O 1
ATOM 688 N N . ARG A 1 91 ? -12.808 12.548 19.319 1.00 90.44 91 ARG A N 1
ATOM 689 C CA . ARG A 1 91 ? -13.544 13.608 18.608 1.00 90.44 91 ARG A CA 1
ATOM 690 C C . ARG A 1 91 ? -13.466 14.953 19.325 1.00 90.44 91 ARG A C 1
ATOM 692 O O . ARG A 1 91 ? -13.227 15.968 18.673 1.00 90.44 91 ARG A O 1
ATOM 699 N N . THR A 1 92 ? -13.637 14.970 20.647 1.00 91.50 92 THR A N 1
ATOM 700 C CA . THR A 1 92 ? -13.497 16.197 21.441 1.00 91.50 92 THR A CA 1
ATOM 701 C C . THR A 1 92 ? -12.092 16.775 21.299 1.00 91.50 92 THR A C 1
ATOM 703 O O . THR A 1 92 ? -11.959 17.958 21.006 1.00 91.50 92 THR A O 1
ATOM 706 N N . GLN A 1 93 ? -11.048 15.951 21.428 1.00 89.00 93 GLN A N 1
ATOM 707 C CA . GLN A 1 93 ? -9.664 16.419 21.312 1.00 89.00 93 GLN A CA 1
ATOM 708 C C . GLN A 1 93 ? -9.337 16.932 19.907 1.00 89.00 93 GLN A C 1
ATOM 710 O O . GLN A 1 93 ? -8.767 18.009 19.777 1.00 89.00 93 GLN A O 1
ATOM 715 N N . LEU A 1 94 ? -9.775 16.240 18.852 1.00 89.25 94 LEU A N 1
ATOM 716 C CA . LEU A 1 94 ? -9.604 16.713 17.474 1.00 89.25 94 LEU A CA 1
ATOM 717 C C . LEU A 1 94 ? -10.317 18.048 17.220 1.00 89.25 94 LEU A C 1
ATOM 719 O O . LEU A 1 94 ? -9.796 18.878 16.485 1.00 89.25 94 LEU A O 1
ATOM 723 N N . THR A 1 95 ? -11.479 18.274 17.842 1.00 86.62 95 THR A N 1
ATOM 724 C CA . THR A 1 95 ? -12.216 19.546 17.727 1.00 86.62 95 THR A CA 1
ATOM 725 C C . THR A 1 95 ? -11.485 20.686 18.436 1.00 86.62 95 THR A C 1
ATOM 727 O O . THR A 1 95 ? -11.433 21.798 17.925 1.00 86.62 95 THR A O 1
ATOM 730 N N . VAL A 1 96 ? -10.908 20.417 19.609 1.00 86.75 96 VAL A N 1
ATOM 731 C CA . VAL A 1 96 ? -10.168 21.422 20.389 1.00 86.75 96 VAL A CA 1
ATOM 732 C C . VAL A 1 96 ? -8.810 21.739 19.752 1.00 86.75 96 VAL A C 1
ATOM 734 O O . VAL A 1 96 ? -8.372 22.884 19.791 1.00 86.75 96 VAL A O 1
ATOM 737 N N . MET A 1 97 ? -8.148 20.745 19.157 1.00 81.38 97 MET A N 1
ATOM 738 C CA . MET A 1 97 ? -6.780 20.852 18.636 1.00 81.38 97 MET A CA 1
ATOM 739 C C . MET A 1 97 ? -6.704 21.072 17.117 1.00 81.38 97 MET A C 1
ATOM 741 O O . MET A 1 97 ? -5.621 20.965 16.543 1.00 81.38 97 MET A O 1
ATOM 745 N N . SER A 1 98 ? -7.820 21.345 16.431 1.00 74.31 98 SER A N 1
ATOM 746 C CA . SER A 1 98 ? -7.810 21.465 14.971 1.00 74.31 98 SER A CA 1
ATOM 747 C C . SER A 1 98 ? -7.017 22.696 14.513 1.00 74.31 98 SER A C 1
ATOM 749 O O . SER A 1 98 ? -7.487 23.830 14.622 1.00 74.31 98 SER A O 1
ATOM 751 N N . THR A 1 99 ? -5.835 22.473 13.944 1.00 77.50 99 THR A N 1
ATOM 752 C CA . THR A 1 99 ? -5.054 23.505 13.253 1.00 77.50 99 THR A CA 1
ATOM 753 C C . THR A 1 99 ? -5.476 23.553 11.790 1.00 77.50 99 THR A C 1
ATOM 755 O O . THR A 1 99 ? -5.392 22.560 11.068 1.00 77.50 99 THR A O 1
ATOM 758 N N . ARG A 1 100 ? -5.942 24.717 11.331 1.00 77.81 100 ARG A N 1
ATOM 759 C CA . ARG A 1 100 ? -6.324 24.925 9.931 1.00 77.81 100 ARG A CA 1
ATOM 760 C C . ARG A 1 100 ? -5.067 25.104 9.084 1.00 77.81 100 ARG A C 1
ATOM 762 O O . ARG A 1 100 ? -4.419 26.142 9.159 1.00 77.81 100 ARG A O 1
ATOM 769 N N . VAL A 1 101 ? -4.750 24.111 8.261 1.00 80.19 101 VAL A N 1
ATOM 770 C CA . VAL A 1 101 ? -3.681 24.217 7.262 1.00 80.19 101 VAL A CA 1
ATOM 771 C C . VAL A 1 101 ? -4.286 24.744 5.963 1.00 80.19 101 VAL A C 1
ATOM 773 O O . VAL A 1 101 ? -5.195 24.134 5.400 1.00 80.19 101 VAL A O 1
ATOM 776 N N . VAL A 1 102 ? -3.818 25.906 5.503 1.00 77.38 102 VAL A N 1
ATOM 777 C CA . VAL A 1 102 ? -4.163 26.444 4.182 1.00 77.38 102 VAL A CA 1
ATOM 778 C C . VAL A 1 102 ? -3.162 25.865 3.191 1.00 77.38 102 VAL A C 1
ATOM 780 O O . VAL A 1 102 ? -2.001 26.258 3.183 1.00 77.38 102 VAL A O 1
ATOM 783 N N . ILE A 1 103 ? -3.604 24.908 2.379 1.00 75.56 103 ILE A N 1
ATOM 784 C CA . ILE A 1 103 ? -2.790 24.370 1.288 1.00 75.56 103 ILE A CA 1
ATOM 785 C C . ILE A 1 103 ? -2.956 25.324 0.102 1.00 75.56 103 ILE A C 1
ATOM 787 O O . ILE A 1 103 ? -3.919 25.226 -0.658 1.00 75.56 103 ILE A O 1
ATOM 791 N N . SER A 1 104 ? -2.060 26.302 -0.022 1.00 71.75 104 SER A N 1
ATOM 792 C CA . SER A 1 104 ? -1.964 27.131 -1.223 1.00 71.75 104 SER A CA 1
ATOM 793 C C . SER A 1 104 ? -1.297 26.322 -2.332 1.00 71.75 104 SER A C 1
ATOM 795 O O . SER A 1 104 ? -0.148 25.906 -2.186 1.00 71.75 104 SER A O 1
ATOM 797 N N . ARG A 1 105 ? -2.018 26.102 -3.436 1.00 53.69 105 ARG A N 1
ATOM 798 C CA . ARG A 1 105 ? -1.445 25.579 -4.682 1.00 53.69 105 ARG A CA 1
ATOM 799 C C . ARG A 1 105 ? -0.429 26.608 -5.209 1.00 53.69 105 ARG A C 1
ATOM 801 O O . ARG A 1 105 ? -0.844 27.750 -5.394 1.00 53.69 105 ARG A O 1
ATOM 808 N N . PRO A 1 106 ? 0.851 26.256 -5.417 1.00 65.56 106 PRO A N 1
ATOM 809 C CA . PRO A 1 106 ? 1.771 27.133 -6.137 1.00 65.56 106 PRO A CA 1
ATOM 810 C C . PRO A 1 106 ? 1.350 27.241 -7.617 1.00 65.56 106 PRO A C 1
ATOM 812 O O . PRO A 1 106 ? 0.812 26.270 -8.159 1.00 65.56 106 PRO A O 1
ATOM 815 N N . ASP A 1 107 ? 1.52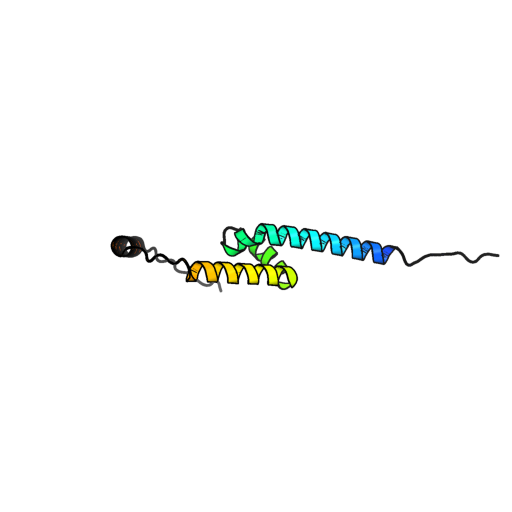7 28.442 -8.189 1.00 47.59 107 ASP A N 1
ATOM 816 C CA . ASP A 1 107 ? 1.178 28.857 -9.567 1.00 47.59 107 ASP A CA 1
ATOM 817 C C . ASP A 1 107 ? 1.749 27.942 -10.663 1.00 47.59 107 ASP A C 1
ATOM 819 O O . ASP A 1 107 ? 2.940 27.560 -10.564 1.00 47.59 107 ASP A O 1
#

Organism: Beutenbergia cavernae (strain ATCC BAA-8 / DSM 12333 / CCUG 43141 / JCM 11478 / NBRC 16432 / NCIMB 13614 / HKI 0122) (NCBI:txid471853)

Foldseek 3Di:
DDDDDDDDDDVVVVVVVVVVVVLVVVLVVLLVCLVCLVVVVDDPVVNVVSVVNLVVDVVSVVVSVVVVVVVVVCCVVDDDDPDPVVVVVVVVCCVVPPDDDDPDDDD

Sequence (107 aa):
MSTPRDGAGDDEAALLAARSVSAQCQCTEALEKLETFLDSEMGELDADRLRTHLEACEPCLEAADLEQRLRNLVRRACHEQAPDGLRARVRTQLTVMSTRVVISRPD

Radius of gyration: 25.58 Å; chains: 1; bounding box: 65×49×72 Å

InterPro domains:
  IPR024020 Anti sigma-R factor, mycothiol system,RsrA [TIGR03988] (26-98)
  IPR027383 Putative zinc-finger [PF13490] (27-60)